Protein AF-A0ABD0NXK3-F1 (afdb_monomer_lite)

Foldseek 3Di:
DVCPPPDDDPPPDDDDDDADPVLVVVVVVVCVVPVDDDPVRLVVSCVVRVHDSVD

pLDDT: mean 94.02, std 5.29, range [72.69, 98.38]

Secondary structure (DSSP, 8-state):
-GGGGS-PPPTTSPPP-PPPHHHHHHHHHHHHH-SS--HHHHHHHHHHTT--TT-

Organism: Cirrhinus mrigala (NCBI:txid683832)

InterPro domains:
  IPR001356 Homeodomain [PF00046] (13-55)
  IPR001356 Homeodomain [PS50071] (10-55)
  IPR001356 Homeodomain [SM00389] (12-55)
  IPR001356 Homeodomain [cd00086] (13-55)
  IPR009057 Homedomain-like superfamily [SSF46689] (4-55)
  IPR017112 Homeobox protein HXA9/HXB9/HXC9 [PTHR45970] (1-55)

Structure (mmCIF, N/CA/C/O backbone):
data_AF-A0ABD0NXK3-F1
#
_entry.id   AF-A0ABD0NXK3-F1
#
loop_
_atom_site.group_PDB
_atom_site.id
_atom_site.type_symbol
_atom_site.label_atom_id
_atom_site.label_alt_id
_atom_site.label_comp_id
_atom_site.label_asym_id
_atom_site.label_entity_id
_atom_site.label_seq_id
_atom_site.pdbx_PDB_ins_code
_atom_site.Cartn_x
_atom_site.Cartn_y
_atom_site.Cartn_z
_atom_site.occupancy
_atom_site.B_iso_or_equiv
_atom_site.auth_seq_id
_atom_site.auth_comp_id
_atom_site.auth_asym_id
_atom_site.auth_atom_id
_atom_site.pdbx_PDB_model_num
ATOM 1 N N . ASN A 1 1 ? 26.471 -22.251 -20.613 1.00 72.69 1 ASN A N 1
ATOM 2 C CA . ASN A 1 1 ? 26.230 -20.961 -19.935 1.00 72.69 1 ASN A CA 1
ATOM 3 C C . ASN A 1 1 ? 25.503 -21.255 -18.623 1.00 72.69 1 ASN A C 1
ATOM 5 O O . ASN A 1 1 ? 24.367 -21.690 -18.69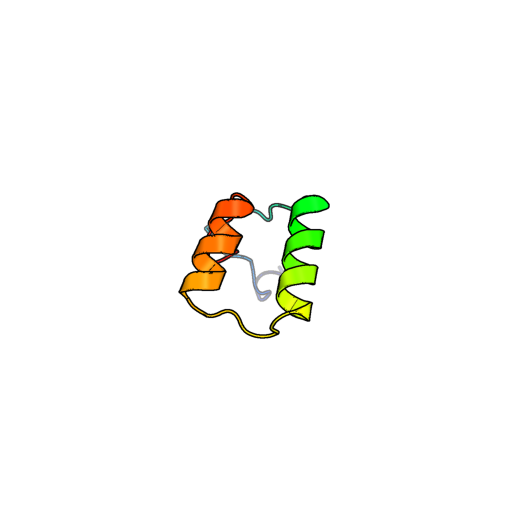6 1.00 72.69 1 ASN A O 1
ATOM 9 N N . PRO A 1 2 ? 26.140 -21.145 -17.447 1.00 77.19 2 PRO A N 1
ATOM 10 C CA . PRO A 1 2 ? 25.605 -21.677 -16.183 1.00 77.19 2 PRO A CA 1
ATOM 11 C C . PRO A 1 2 ? 24.325 -20.989 -15.668 1.00 77.19 2 PRO A C 1
ATOM 13 O O . PRO A 1 2 ? 23.671 -21.517 -14.776 1.00 77.19 2 PRO A O 1
ATOM 16 N N . VAL A 1 3 ? 23.933 -19.843 -16.236 1.00 82.88 3 VAL A N 1
ATOM 17 C CA . VAL A 1 3 ? 22.757 -19.067 -15.792 1.00 82.88 3 VAL A CA 1
ATOM 18 C C . VAL A 1 3 ? 21.429 -19.503 -16.422 1.00 82.88 3 VAL A C 1
ATOM 20 O O . VAL A 1 3 ? 20.371 -19.010 -16.034 1.00 82.88 3 VAL A O 1
ATOM 23 N N . SER A 1 4 ? 21.439 -20.409 -17.403 1.00 81.56 4 SER A N 1
ATOM 24 C CA . SER A 1 4 ? 20.212 -20.818 -18.104 1.00 81.56 4 SER A CA 1
ATOM 25 C C . SER A 1 4 ? 19.239 -21.615 -17.229 1.00 81.56 4 SER A C 1
ATOM 27 O O . SER A 1 4 ? 18.045 -21.576 -17.496 1.00 81.56 4 SER A O 1
ATOM 29 N N . ASN A 1 5 ? 19.720 -22.271 -16.165 1.00 88.94 5 ASN A N 1
ATOM 30 C CA . ASN A 1 5 ? 18.874 -22.998 -15.206 1.00 88.94 5 ASN A CA 1
ATOM 31 C C . ASN A 1 5 ? 18.350 -22.130 -14.049 1.00 88.94 5 ASN A C 1
ATOM 33 O O . ASN A 1 5 ? 17.674 -22.641 -13.157 1.00 88.94 5 ASN A O 1
ATOM 37 N N . TRP A 1 6 ? 18.676 -20.836 -14.015 1.00 91.31 6 TRP A N 1
ATOM 38 C CA . TRP A 1 6 ? 18.129 -19.934 -13.004 1.00 91.31 6 TRP A CA 1
ATOM 39 C C . TRP A 1 6 ? 16.688 -19.558 -13.333 1.00 91.31 6 TRP A C 1
ATOM 41 O O . TRP A 1 6 ? 16.289 -19.487 -14.495 1.00 91.31 6 TRP A O 1
ATOM 51 N N . LEU A 1 7 ? 15.900 -19.281 -12.295 1.00 90.06 7 LEU A N 1
ATOM 52 C CA . LEU A 1 7 ? 14.565 -18.730 -12.474 1.00 90.06 7 LEU A CA 1
ATOM 53 C C . LEU A 1 7 ? 14.683 -17.299 -13.001 1.00 90.06 7 LEU A C 1
ATOM 55 O O . LEU A 1 7 ? 15.079 -16.383 -12.280 1.00 90.06 7 LEU A O 1
ATOM 59 N N . HIS A 1 8 ? 14.311 -17.109 -14.262 1.00 89.56 8 HIS A N 1
ATOM 60 C CA . HIS A 1 8 ? 14.243 -15.794 -14.886 1.00 89.56 8 HIS A CA 1
ATOM 61 C C . HIS A 1 8 ? 12.859 -15.185 -14.677 1.00 89.56 8 HIS A C 1
ATOM 63 O O . HIS A 1 8 ? 11.833 -15.866 -14.738 1.00 89.56 8 HIS A O 1
ATOM 69 N N . ALA A 1 9 ? 12.807 -13.879 -14.422 1.00 89.38 9 ALA A N 1
ATOM 70 C CA . ALA A 1 9 ? 11.533 -13.178 -14.384 1.00 89.38 9 ALA A CA 1
ATOM 71 C C . ALA A 1 9 ? 10.892 -13.203 -15.780 1.00 89.38 9 ALA A C 1
ATOM 73 O O . ALA A 1 9 ? 11.551 -12.895 -16.770 1.00 89.38 9 ALA A O 1
ATOM 74 N N . SER A 1 10 ? 9.596 -13.525 -15.854 1.00 90.38 10 SER A N 1
ATOM 75 C CA . SER A 1 10 ? 8.844 -13.394 -17.106 1.00 90.38 10 SER A CA 1
ATOM 76 C C . SER A 1 10 ? 8.956 -11.968 -17.650 1.00 90.38 10 SER A C 1
ATOM 78 O O . SER A 1 10 ? 8.748 -11.007 -16.903 1.00 90.38 10 SER A O 1
ATOM 80 N N . SER A 1 11 ? 9.198 -11.840 -18.957 1.00 88.94 11 SER A N 1
ATOM 81 C CA . SER A 1 11 ? 9.229 -10.553 -19.667 1.00 88.94 11 SER A CA 1
ATOM 82 C C . SER A 1 11 ? 7.905 -9.780 -19.539 1.00 88.94 11 SER A C 1
ATOM 84 O O . SER A 1 11 ? 7.895 -8.554 -19.571 1.00 88.94 11 SER A O 1
ATOM 86 N N . THR A 1 12 ? 6.792 -10.479 -19.288 1.00 93.00 12 THR A N 1
ATOM 87 C CA . THR A 1 12 ? 5.462 -9.876 -19.094 1.00 93.00 12 THR A CA 1
ATOM 88 C C . THR A 1 12 ? 5.231 -9.299 -17.694 1.00 93.00 12 THR A C 1
ATOM 90 O O . THR A 1 12 ? 4.184 -8.704 -17.431 1.00 93.00 12 THR A O 1
ATOM 93 N N . ARG A 1 13 ? 6.171 -9.469 -16.755 1.00 91.50 13 ARG A N 1
ATOM 94 C CA . ARG A 1 13 ? 6.021 -8.962 -15.387 1.00 91.50 13 ARG A 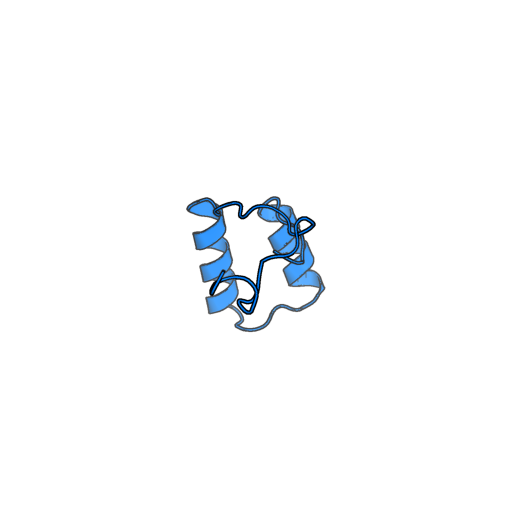CA 1
ATOM 95 C C . ARG A 1 13 ? 6.051 -7.431 -15.389 1.00 91.50 13 ARG A C 1
ATOM 97 O O . ARG A 1 13 ? 7.019 -6.824 -15.840 1.00 91.50 13 ARG A O 1
ATOM 104 N N . LYS A 1 14 ? 5.030 -6.800 -14.796 1.00 90.94 14 LYS A N 1
ATOM 105 C CA . LYS A 1 14 ? 5.004 -5.344 -14.583 1.00 90.94 14 LYS A CA 1
ATOM 106 C C . LYS A 1 14 ? 6.263 -4.893 -13.827 1.00 90.94 14 LYS A C 1
ATOM 108 O O . LYS A 1 14 ? 6.638 -5.497 -12.818 1.00 90.94 14 LYS A O 1
ATOM 113 N N . LYS A 1 15 ? 6.905 -3.822 -14.309 1.00 91.94 15 LYS A N 1
ATOM 114 C CA . LYS A 1 15 ? 8.069 -3.208 -13.652 1.00 91.94 15 LYS A CA 1
ATOM 115 C C . LYS A 1 15 ? 7.692 -2.767 -12.232 1.00 91.94 15 LYS A C 1
ATOM 117 O O . LYS A 1 15 ? 6.590 -2.270 -12.010 1.00 91.94 15 LYS A O 1
ATOM 122 N N . ARG A 1 16 ? 8.606 -2.946 -11.271 1.00 93.00 16 ARG A N 1
ATOM 123 C CA . ARG A 1 16 ? 8.407 -2.486 -9.887 1.00 93.00 16 ARG A CA 1
ATOM 124 C C . ARG A 1 16 ? 8.265 -0.962 -9.860 1.00 93.00 16 ARG A C 1
ATOM 126 O O . ARG A 1 16 ? 9.104 -0.259 -10.419 1.00 93.00 16 ARG A O 1
ATOM 133 N N . CYS A 1 17 ? 7.239 -0.485 -9.165 1.00 94.62 17 CYS A N 1
ATOM 134 C CA . CYS A 1 17 ? 6.999 0.927 -8.891 1.00 94.62 17 CYS A CA 1
ATOM 135 C C . CYS A 1 17 ? 7.084 1.120 -7.371 1.00 94.62 17 CYS A C 1
ATOM 137 O O . CYS A 1 17 ? 6.237 0.568 -6.670 1.00 94.62 17 CYS A O 1
ATOM 139 N N . PRO A 1 18 ? 8.107 1.818 -6.847 1.00 96.44 18 PRO A N 1
ATOM 140 C CA . PRO A 1 18 ? 8.189 2.120 -5.422 1.00 96.44 18 PRO A CA 1
ATOM 141 C C . PRO A 1 18 ? 6.983 2.944 -4.966 1.00 96.44 18 PRO A C 1
ATOM 143 O O . PRO A 1 18 ? 6.544 3.840 -5.687 1.00 96.44 18 PRO A O 1
ATOM 146 N N . TYR A 1 19 ? 6.468 2.653 -3.773 1.00 98.06 19 TYR A N 1
ATOM 147 C CA . TYR A 1 19 ? 5.413 3.454 -3.158 1.00 98.06 19 TYR A CA 1
ATOM 148 C C . TYR A 1 19 ? 5.987 4.746 -2.578 1.00 98.06 19 TYR A C 1
ATOM 150 O O . TYR A 1 19 ? 7.137 4.797 -2.133 1.00 98.06 19 TYR A O 1
ATOM 158 N N . THR A 1 20 ? 5.190 5.810 -2.608 1.00 98.38 20 THR A N 1
ATOM 159 C CA . THR A 1 20 ? 5.545 7.080 -1.974 1.00 98.38 20 THR A CA 1
ATOM 160 C C . THR A 1 20 ? 5.500 6.944 -0.452 1.00 98.38 20 THR A C 1
ATOM 162 O O . THR A 1 20 ? 4.831 6.063 0.088 1.00 98.38 20 THR A O 1
ATOM 165 N N . LYS A 1 21 ? 6.167 7.856 0.268 1.00 98.25 21 LYS A N 1
ATOM 166 C CA . LYS A 1 21 ? 6.120 7.883 1.742 1.00 98.25 21 LYS A CA 1
ATOM 167 C C . LYS A 1 21 ? 4.686 7.960 2.278 1.00 98.25 21 LYS A C 1
ATOM 169 O O . LYS A 1 21 ? 4.375 7.318 3.270 1.00 98.25 21 LYS A O 1
ATOM 174 N N . HIS A 1 22 ? 3.822 8.717 1.601 1.00 98.00 22 HIS A N 1
ATOM 175 C CA . HIS A 1 22 ? 2.413 8.833 1.966 1.00 98.00 22 HIS A CA 1
ATOM 176 C C . HIS A 1 22 ? 1.663 7.507 1.787 1.00 98.00 22 HIS A C 1
ATOM 178 O O . HIS A 1 22 ? 0.954 7.088 2.692 1.00 98.00 22 HIS A O 1
ATOM 184 N N . GLN A 1 23 ? 1.872 6.813 0.662 1.00 98.19 23 GLN A N 1
ATOM 185 C CA . GLN A 1 23 ? 1.256 5.504 0.426 1.00 98.19 23 GLN A CA 1
ATOM 186 C C . GLN A 1 23 ? 1.669 4.482 1.490 1.00 98.19 23 GLN A C 1
ATOM 188 O O . GLN A 1 23 ? 0.817 3.774 2.008 1.00 98.19 23 GLN A O 1
ATOM 193 N N . ILE A 1 24 ? 2.956 4.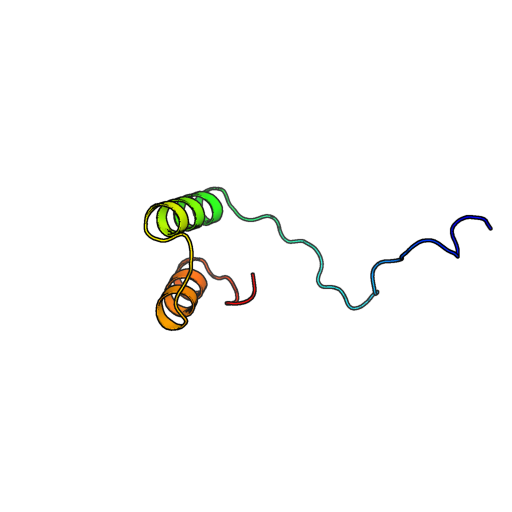437 1.850 1.00 98.25 24 ILE A N 1
ATOM 194 C CA . ILE A 1 24 ? 3.459 3.543 2.903 1.00 98.25 24 ILE A CA 1
ATOM 195 C C . ILE A 1 24 ? 2.799 3.866 4.250 1.00 98.25 24 ILE A C 1
ATOM 197 O O . ILE A 1 24 ? 2.273 2.964 4.890 1.00 98.25 24 ILE A O 1
ATOM 201 N N . LEU A 1 25 ? 2.755 5.146 4.637 1.00 98.31 25 LEU A N 1
ATOM 202 C CA . LEU A 1 25 ? 2.160 5.584 5.902 1.00 98.31 25 LEU A CA 1
ATOM 203 C C . LEU A 1 25 ? 0.691 5.156 6.043 1.00 98.31 25 LEU A C 1
ATOM 205 O O . LEU A 1 25 ? 0.289 4.662 7.093 1.00 98.31 25 LEU A O 1
ATOM 209 N N . GLU A 1 26 ? -0.126 5.361 5.010 1.00 98.00 26 GLU A N 1
ATOM 210 C CA . GLU A 1 26 ? -1.547 5.000 5.076 1.00 98.00 26 GLU A CA 1
ATOM 211 C C . GLU A 1 26 ? -1.759 3.477 5.074 1.00 98.00 26 GLU A C 1
ATOM 213 O O . GLU A 1 26 ? -2.632 2.984 5.785 1.00 98.00 26 GLU A O 1
ATOM 218 N N . LEU A 1 27 ? -0.926 2.717 4.350 1.00 97.81 27 LEU A N 1
ATOM 219 C CA . LEU A 1 27 ? -0.947 1.250 4.400 1.00 97.81 27 LEU A CA 1
ATOM 220 C C . LEU A 1 27 ? -0.565 0.719 5.793 1.00 97.81 27 LEU A C 1
ATOM 222 O O . LEU A 1 27 ? -1.196 -0.214 6.285 1.00 97.81 27 LEU A O 1
ATOM 226 N N . GLU A 1 28 ? 0.430 1.323 6.448 1.00 98.12 28 GLU A N 1
ATOM 227 C CA . GLU A 1 28 ? 0.830 0.977 7.819 1.00 98.12 28 GLU A CA 1
ATOM 228 C C . GLU A 1 28 ? -0.288 1.266 8.827 1.00 98.12 28 GLU A C 1
ATOM 230 O O . GLU A 1 28 ? -0.581 0.424 9.677 1.00 98.12 28 GLU A O 1
ATOM 235 N N . LYS A 1 29 ? -0.962 2.419 8.712 1.00 97.25 29 LYS A N 1
ATOM 236 C CA . LYS A 1 29 ? -2.125 2.752 9.552 1.00 97.25 29 LYS A CA 1
ATOM 237 C C . LYS A 1 29 ? -3.248 1.731 9.398 1.00 97.25 29 LYS A C 1
ATOM 239 O O . LYS A 1 29 ? -3.787 1.278 10.406 1.00 97.25 29 LYS A O 1
ATOM 244 N N . GLU A 1 30 ? -3.589 1.359 8.163 1.00 96.94 30 GLU A N 1
ATOM 245 C CA . GLU A 1 30 ? -4.641 0.368 7.916 1.00 96.94 30 GLU A CA 1
ATOM 246 C C . GLU A 1 30 ? -4.250 -1.002 8.482 1.00 96.94 30 GLU A C 1
ATOM 248 O O . GLU A 1 30 ? -5.076 -1.651 9.112 1.00 96.94 30 GLU A O 1
ATOM 253 N N . PHE A 1 31 ? -2.986 -1.418 8.343 1.00 96.62 31 PHE A N 1
ATOM 254 C CA . PHE A 1 31 ? -2.500 -2.683 8.903 1.00 96.62 31 PHE A CA 1
ATOM 255 C C . PHE A 1 31 ? -2.560 -2.725 10.437 1.00 96.62 31 PHE A C 1
ATOM 257 O O . PHE A 1 31 ? -2.912 -3.754 11.016 1.00 96.62 31 PHE A O 1
ATOM 264 N N . LEU A 1 32 ? -2.239 -1.609 11.100 1.00 97.06 32 LEU A N 1
ATOM 265 C CA . LEU A 1 32 ? -2.365 -1.474 12.554 1.00 97.06 32 LEU A CA 1
ATOM 266 C C . LEU A 1 32 ? -3.828 -1.486 13.013 1.00 97.06 32 LEU A C 1
ATOM 268 O O . LEU A 1 32 ? -4.117 -1.982 14.100 1.00 97.06 32 LEU A O 1
ATOM 272 N N . PHE A 1 33 ? -4.745 -0.956 12.200 1.00 95.69 33 PHE A N 1
ATOM 273 C CA . PHE A 1 33 ? -6.181 -1.021 12.463 1.00 95.69 33 PHE A CA 1
ATOM 274 C C . PHE A 1 33 ? -6.731 -2.439 12.260 1.00 95.69 33 PHE A C 1
ATOM 276 O O . PHE A 1 33 ? -7.487 -2.940 13.092 1.00 95.69 33 PHE A O 1
ATOM 283 N N . ASN A 1 34 ? -6.345 -3.094 11.164 1.00 93.69 34 ASN A N 1
ATOM 284 C CA . ASN A 1 34 ? -6.722 -4.462 10.855 1.00 93.69 34 ASN A CA 1
ATOM 285 C C . ASN A 1 34 ? -5.677 -5.140 9.957 1.00 93.69 34 ASN A C 1
ATOM 287 O O . ASN A 1 34 ? -5.460 -4.765 8.806 1.00 93.69 34 ASN A O 1
ATOM 291 N N . THR A 1 35 ? -5.095 -6.223 10.466 1.00 94.44 35 THR A N 1
ATOM 292 C CA . THR A 1 35 ? -4.082 -7.031 9.772 1.00 94.44 35 THR A CA 1
ATOM 293 C C . THR A 1 35 ? -4.607 -7.654 8.469 1.00 94.44 35 THR A C 1
ATOM 295 O O . THR A 1 35 ? -3.815 -7.973 7.582 1.00 94.44 35 THR A O 1
ATOM 298 N N . TYR A 1 36 ? -5.930 -7.820 8.325 1.00 95.31 36 TYR A N 1
ATOM 299 C CA . TYR A 1 36 ? -6.558 -8.445 7.160 1.00 95.31 36 TYR A CA 1
ATOM 300 C C . TYR A 1 36 ? -7.622 -7.548 6.528 1.00 95.31 36 TYR A C 1
ATOM 302 O O . TYR A 1 36 ? -8.652 -7.247 7.127 1.00 95.31 36 TYR A O 1
ATOM 310 N N . LEU A 1 37 ? -7.422 -7.185 5.263 1.00 93.12 37 LEU A N 1
ATOM 311 C CA . LEU A 1 37 ? -8.370 -6.344 4.538 1.00 93.12 37 L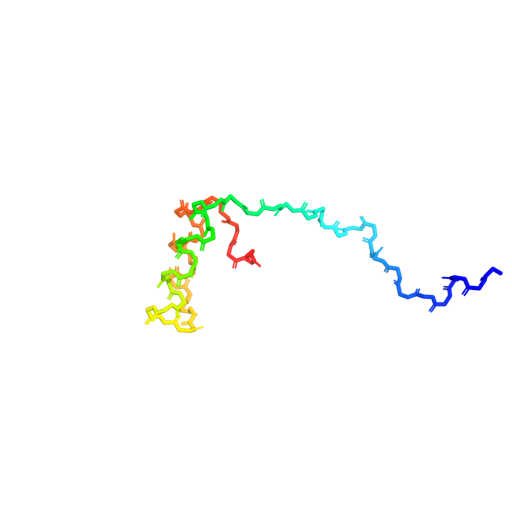EU A CA 1
ATOM 312 C C . LEU A 1 37 ? -9.612 -7.125 4.100 1.00 93.12 37 LEU A C 1
ATOM 314 O O . LEU A 1 37 ? -9.519 -8.162 3.436 1.00 93.12 37 LEU A O 1
ATOM 318 N N . THR A 1 38 ? -10.787 -6.559 4.373 1.00 96.25 38 THR A N 1
ATOM 319 C CA . THR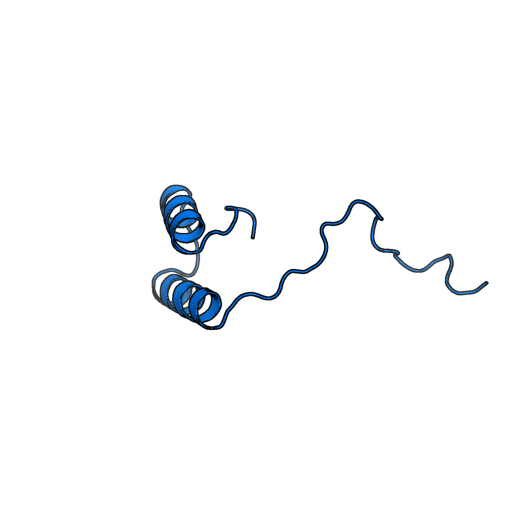 A 1 38 ? -12.020 -6.952 3.684 1.00 96.25 38 THR A CA 1
ATOM 320 C C . THR A 1 38 ? -11.997 -6.445 2.238 1.00 96.25 38 THR A C 1
ATOM 322 O O . THR A 1 38 ? -11.185 -5.591 1.870 1.00 96.25 38 THR A O 1
ATOM 325 N N . ARG A 1 39 ? -12.891 -6.967 1.386 1.00 96.31 39 ARG A N 1
ATOM 326 C CA . ARG A 1 39 ? -12.992 -6.526 -0.016 1.00 96.31 39 ARG A CA 1
ATOM 327 C C . ARG A 1 39 ? -13.244 -5.022 -0.120 1.00 96.31 39 ARG A C 1
ATOM 329 O O . ARG A 1 39 ? -12.575 -4.350 -0.896 1.00 96.31 39 ARG A O 1
ATOM 336 N N . ASP A 1 40 ? -14.170 -4.514 0.682 1.00 96.81 40 ASP A N 1
ATOM 337 C CA . ASP A 1 40 ? -14.608 -3.123 0.588 1.00 96.81 40 ASP A CA 1
ATOM 338 C C . ASP A 1 40 ? -13.526 -2.168 1.106 1.00 96.81 40 ASP A 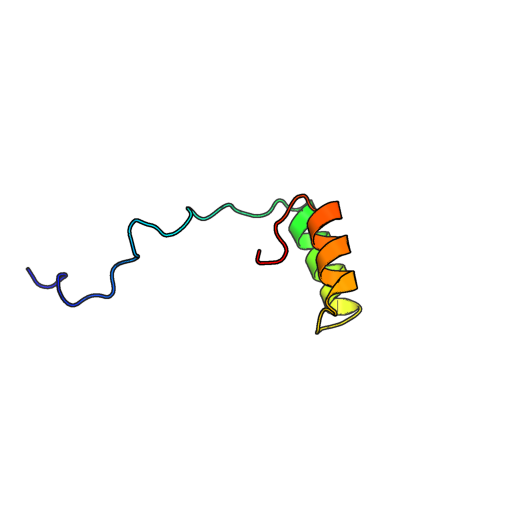C 1
ATOM 340 O O . ASP A 1 40 ? -13.204 -1.187 0.439 1.00 96.81 40 ASP A O 1
ATOM 344 N N . ARG A 1 41 ? -12.850 -2.520 2.212 1.00 96.19 41 ARG A N 1
ATOM 345 C CA . ARG A 1 41 ? -11.706 -1.739 2.712 1.00 96.19 41 ARG A CA 1
ATOM 346 C C . ARG A 1 41 ? -10.549 -1.708 1.726 1.00 96.19 41 ARG A C 1
ATOM 348 O O . ARG A 1 41 ? -9.975 -0.650 1.489 1.00 96.19 41 ARG A O 1
ATOM 355 N N . ARG A 1 42 ? -10.234 -2.840 1.092 1.00 97.56 42 ARG A N 1
ATOM 356 C CA . ARG A 1 42 ? -9.198 -2.890 0.052 1.00 97.56 42 ARG A CA 1
ATOM 357 C C . ARG A 1 42 ? -9.535 -1.985 -1.132 1.00 97.56 42 ARG A C 1
ATOM 359 O O . ARG A 1 42 ? -8.651 -1.280 -1.610 1.00 97.56 42 ARG A O 1
ATOM 366 N N . TYR A 1 43 ? -10.790 -1.979 -1.581 1.00 97.88 43 TYR A N 1
ATOM 367 C CA . TYR A 1 43 ? -11.244 -1.095 -2.654 1.00 97.88 43 TYR A CA 1
ATOM 368 C C . TYR A 1 43 ? -11.091 0.388 -2.280 1.00 97.88 43 TYR A C 1
ATOM 370 O O . TYR A 1 43 ? -10.552 1.175 -3.061 1.00 97.88 43 TYR A O 1
ATOM 378 N N . GLU A 1 44 ? -11.503 0.769 -1.070 1.00 97.31 44 GLU A N 1
ATOM 379 C CA . GLU A 1 44 ? -11.392 2.146 -0.575 1.00 97.31 44 GLU A CA 1
ATOM 380 C C . GLU A 1 44 ? -9.937 2.614 -0.474 1.00 97.31 44 GLU A C 1
ATOM 382 O O . GLU A 1 44 ? -9.591 3.666 -1.014 1.00 97.31 44 GLU A O 1
ATOM 387 N N . VAL A 1 45 ? -9.070 1.817 0.158 1.00 96.94 45 VAL A N 1
ATOM 388 C CA . VAL A 1 45 ? -7.644 2.140 0.335 1.00 96.94 45 VAL A CA 1
ATOM 389 C C . VAL A 1 45 ? -6.930 2.228 -1.013 1.00 96.94 45 VAL A C 1
ATOM 391 O O . VAL A 1 45 ? -6.188 3.180 -1.257 1.00 96.94 45 VAL A O 1
ATOM 394 N N . ALA A 1 46 ? -7.192 1.291 -1.929 1.00 97.38 46 ALA A N 1
ATOM 395 C CA . ALA A 1 46 ? -6.615 1.312 -3.270 1.00 97.38 46 ALA A CA 1
ATOM 396 C C . ALA A 1 46 ? -6.996 2.594 -4.029 1.00 97.38 46 ALA A C 1
ATOM 398 O O . ALA A 1 46 ? -6.130 3.263 -4.599 1.00 97.38 46 ALA A O 1
ATOM 399 N N . ARG A 1 47 ? -8.274 2.991 -3.973 1.00 97.31 47 ARG A N 1
ATOM 400 C CA . ARG A 1 47 ? -8.763 4.220 -4.609 1.00 97.31 47 ARG A CA 1
ATOM 401 C C . ARG A 1 47 ? -8.163 5.479 -3.980 1.00 97.31 47 ARG A C 1
ATOM 403 O O . ARG A 1 47 ? -7.775 6.379 -4.717 1.00 97.31 47 ARG A O 1
ATOM 410 N N . LEU A 1 48 ? -8.061 5.541 -2.651 1.00 97.00 48 LEU A N 1
ATOM 411 C CA . LEU A 1 48 ? -7.459 6.676 -1.936 1.00 97.00 48 LEU A CA 1
ATOM 412 C C . LEU A 1 48 ? -5.980 6.866 -2.293 1.00 97.00 48 LEU A C 1
ATOM 414 O O . LEU A 1 48 ? -5.520 7.992 -2.460 1.00 97.00 48 LEU A O 1
ATOM 418 N N . LEU A 1 49 ? -5.242 5.765 -2.443 1.00 97.62 49 LEU A N 1
ATOM 419 C CA . LEU A 1 49 ? -3.799 5.780 -2.684 1.00 97.62 49 LEU A CA 1
ATOM 420 C C . LEU A 1 49 ? -3.408 5.761 -4.165 1.00 97.62 49 LEU A C 1
ATOM 422 O O . LEU A 1 49 ? -2.212 5.732 -4.470 1.00 97.62 49 LEU A O 1
ATOM 426 N N . ASN A 1 50 ? -4.383 5.785 -5.082 1.00 97.00 50 ASN A N 1
ATOM 427 C CA . ASN A 1 50 ? -4.173 5.580 -6.519 1.00 97.00 50 ASN A CA 1
ATOM 428 C C . ASN A 1 50 ? -3.356 4.305 -6.817 1.00 97.00 50 ASN A C 1
ATOM 430 O O . ASN A 1 50 ? -2.426 4.305 -7.627 1.00 97.00 50 ASN A O 1
ATOM 434 N N . LEU A 1 51 ? -3.703 3.212 -6.137 1.00 96.69 51 LEU A N 1
ATOM 435 C CA . LEU A 1 51 ? -3.164 1.870 -6.340 1.00 96.69 51 LEU A CA 1
ATOM 436 C C . LEU A 1 51 ? -4.248 0.958 -6.926 1.00 96.69 51 LEU A C 1
ATOM 438 O O . LEU A 1 51 ? -5.442 1.233 -6.839 1.00 96.69 51 LEU A O 1
ATOM 442 N N . THR A 1 52 ? -3.847 -0.158 -7.528 1.00 96.69 52 THR A N 1
ATOM 443 C CA . THR A 1 52 ? -4.795 -1.244 -7.828 1.00 96.69 52 THR A CA 1
ATOM 444 C C . THR A 1 52 ? -5.060 -2.067 -6.571 1.00 96.69 52 THR A C 1
ATOM 446 O O . THR A 1 52 ? -4.141 -2.234 -5.782 1.00 96.69 52 THR A O 1
ATOM 449 N N . GLU A 1 53 ? -6.218 -2.717 -6.440 1.00 95.12 53 GLU A N 1
ATOM 450 C CA . GLU A 1 53 ? -6.485 -3.639 -5.315 1.00 95.12 53 GLU A CA 1
ATOM 451 C C . GLU A 1 53 ? -5.450 -4.771 -5.159 1.00 95.12 53 GLU A C 1
ATOM 453 O O . GLU A 1 53 ? -5.335 -5.365 -4.094 1.00 95.12 53 GLU A O 1
ATOM 458 N N . ARG A 1 54 ? -4.712 -5.111 -6.223 1.00 94.94 54 ARG A N 1
ATOM 459 C CA . ARG A 1 54 ? -3.678 -6.159 -6.206 1.00 94.94 54 ARG A CA 1
ATOM 460 C C . ARG A 1 54 ? -2.315 -5.671 -5.686 1.00 94.94 54 ARG A C 1
ATOM 462 O O . ARG A 1 54 ? -1.445 -6.503 -5.430 1.00 94.94 54 ARG A O 1
ATOM 469 N N . GLN A 1 55 ? -2.088 -4.360 -5.665 1.00 90.31 55 GLN A N 1
ATOM 470 C CA . GLN A 1 55 ? -0.824 -3.738 -5.250 1.00 90.31 55 GLN A CA 1
ATOM 471 C C . GLN A 1 55 ? -0.749 -3.635 -3.732 1.00 90.31 55 GLN A C 1
ATOM 473 O O . GLN A 1 55 ? 0.385 -3.788 -3.224 1.00 90.31 55 GLN A O 1
#

Radius of gyration: 16.1 Å; chains: 1; bounding box: 41×32×32 Å

Sequence (55 aa):
NPVSNWLHASSTRKKRCPYTKHQILELEKEFLFNTYLTRDRRYEVARLLNLTERQ